Protein AF-J3E5R8-F1 (afdb_monomer_lite)

Radius of gyration: 11.95 Å; chains: 1; bounding box: 30×24×26 Å

pLDDT: mean 85.36, std 6.53, range [57.22, 92.0]

Secondary structure (DSSP, 8-state):
-EEEEE-TTT--EEEEEEEEETTTTEEEEEPTTT--EEEEEEEESSTTSPEEEEEEE---

Sequence (60 aa):
MTRKFICLNCEEETDAELKHDEGLDRQVFFCQQCGAKHVAVMESRAPGGPLEMQFRLVED

Foldseek 3Di:
DWDWDQDPVPRDIATWDFDQDPVVRATWTAGPPPRWTWDWDFDAPDVVHHTDTDIDTDDD

Structure (mmCIF, N/CA/C/O backbone):
data_AF-J3E5R8-F1
#
_entry.id   AF-J3E5R8-F1
#
loop_
_atom_site.group_PDB
_atom_site.id
_atom_site.type_symbol
_atom_site.label_atom_id
_atom_site.label_alt_id
_atom_site.label_comp_id
_atom_site.label_asym_id
_atom_site.label_entity_id
_atom_site.label_seq_id
_atom_site.pdbx_PDB_ins_code
_atom_site.Cartn_x
_atom_site.Cartn_y
_at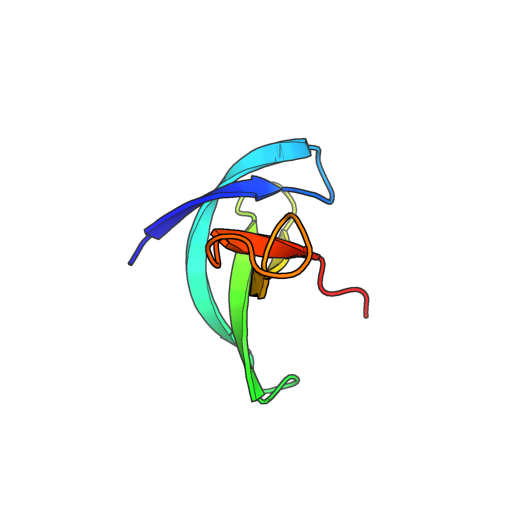om_site.Cartn_z
_atom_site.occupancy
_atom_site.B_iso_or_equiv
_atom_site.auth_seq_id
_atom_site.auth_comp_id
_atom_site.auth_asym_id
_atom_site.auth_atom_id
_atom_site.pdbx_PDB_model_num
ATOM 1 N N . MET A 1 1 ? 6.064 -9.996 9.305 1.00 62.12 1 MET A N 1
ATOM 2 C CA . MET A 1 1 ? 6.975 -8.831 9.388 1.00 62.12 1 MET A CA 1
ATOM 3 C C . MET A 1 1 ? 6.122 -7.582 9.310 1.00 62.12 1 MET A C 1
ATOM 5 O O . MET A 1 1 ? 5.406 -7.431 8.326 1.00 62.12 1 MET A O 1
ATOM 9 N N . THR A 1 2 ? 6.177 -6.733 10.331 1.00 74.25 2 THR A N 1
ATOM 10 C CA . THR A 1 2 ? 5.627 -5.374 10.293 1.00 74.25 2 THR A CA 1
ATOM 11 C C . THR A 1 2 ? 6.639 -4.437 9.643 1.00 74.25 2 THR A C 1
ATOM 13 O O . THR A 1 2 ? 7.848 -4.586 9.836 1.00 74.25 2 THR A O 1
ATOM 16 N N . ARG A 1 3 ? 6.160 -3.497 8.832 1.00 83.44 3 ARG A N 1
ATOM 17 C CA . ARG A 1 3 ? 6.993 -2.524 8.129 1.00 83.44 3 ARG A CA 1
ATOM 18 C C . ARG A 1 3 ? 6.361 -1.148 8.254 1.00 83.44 3 ARG A C 1
ATOM 20 O O . ARG A 1 3 ? 5.171 -0.991 7.997 1.00 83.44 3 ARG A O 1
ATOM 27 N N . LYS A 1 4 ? 7.168 -0.171 8.655 1.00 89.00 4 LYS A N 1
ATOM 28 C CA . LYS A 1 4 ? 6.755 1.228 8.719 1.00 89.00 4 LYS A CA 1
ATOM 29 C C . LYS A 1 4 ? 6.869 1.867 7.348 1.00 89.00 4 LYS A C 1
ATOM 31 O O . LYS A 1 4 ? 7.892 1.697 6.681 1.00 89.00 4 LYS A O 1
ATOM 36 N N . PHE A 1 5 ? 5.835 2.587 6.943 1.00 87.94 5 PHE A N 1
ATOM 37 C CA . PHE A 1 5 ? 5.848 3.400 5.734 1.00 87.94 5 PHE A CA 1
ATOM 38 C C . PHE A 1 5 ? 4.872 4.571 5.874 1.00 87.94 5 PHE A C 1
ATOM 40 O O . PHE A 1 5 ? 3.990 4.565 6.733 1.00 87.94 5 PHE A O 1
ATOM 47 N N . ILE A 1 6 ? 5.047 5.584 5.028 1.00 90.81 6 ILE A N 1
ATOM 48 C CA . ILE A 1 6 ? 4.100 6.694 4.922 1.00 90.81 6 ILE A CA 1
ATOM 49 C C . ILE A 1 6 ? 2.991 6.260 3.969 1.00 90.81 6 ILE A C 1
ATOM 51 O O . 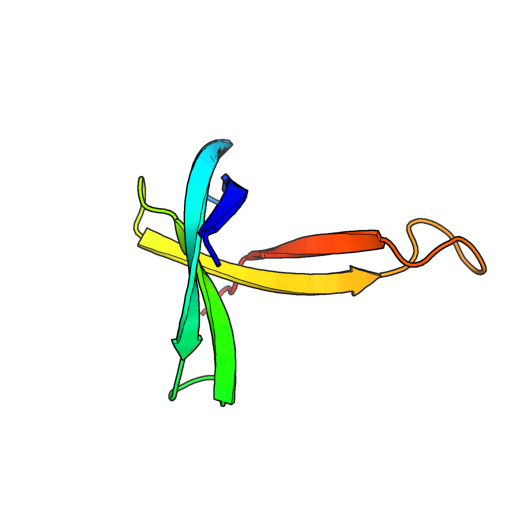ILE A 1 6 ? 3.251 5.897 2.818 1.00 90.81 6 ILE A O 1
ATOM 55 N N . CYS A 1 7 ? 1.753 6.277 4.449 1.00 90.44 7 CYS A N 1
ATOM 56 C CA . CYS A 1 7 ? 0.603 5.945 3.629 1.00 90.44 7 CYS A CA 1
ATOM 57 C C . CYS A 1 7 ? 0.417 6.998 2.532 1.00 90.44 7 CYS A C 1
ATOM 59 O O . CYS A 1 7 ? 0.093 8.139 2.824 1.00 90.44 7 CYS A O 1
ATOM 61 N N . LEU A 1 8 ? 0.528 6.611 1.260 1.00 89.38 8 LEU A N 1
ATOM 62 C CA . LEU A 1 8 ? 0.306 7.541 0.142 1.00 89.38 8 LEU A CA 1
ATOM 63 C C . LEU A 1 8 ? -1.142 8.056 0.012 1.00 89.38 8 LEU A C 1
ATOM 65 O O . LEU A 1 8 ? -1.383 8.957 -0.778 1.00 89.38 8 LEU A O 1
ATOM 69 N N . ASN A 1 9 ? -2.101 7.476 0.745 1.00 90.44 9 ASN A N 1
ATOM 70 C CA . ASN A 1 9 ? -3.504 7.902 0.714 1.00 90.44 9 ASN A CA 1
ATOM 71 C C . ASN A 1 9 ? -3.834 8.948 1.784 1.00 90.44 9 ASN A C 1
ATOM 73 O O . ASN A 1 9 ? -4.528 9.914 1.504 1.00 90.44 9 ASN A O 1
ATOM 77 N N . CYS A 1 10 ? -3.376 8.736 3.022 1.00 91.50 10 CYS A N 1
ATOM 78 C CA . CYS A 1 10 ? -3.678 9.628 4.146 1.00 91.50 10 CYS A CA 1
ATOM 79 C C . CYS A 1 10 ? -2.463 10.415 4.649 1.00 91.50 10 CYS A C 1
ATOM 81 O O . CYS A 1 10 ? -2.601 11.141 5.620 1.00 91.50 10 CYS A O 1
ATOM 83 N N . GLU A 1 11 ? -1.290 10.229 4.037 1.00 91.88 11 GLU A N 1
ATOM 84 C CA . GLU A 1 11 ? -0.015 10.911 4.331 1.00 91.88 11 GLU A CA 1
ATOM 85 C C . GLU A 1 11 ? 0.533 10.710 5.757 1.00 91.88 11 GLU A C 1
ATOM 87 O O . GLU A 1 11 ? 1.563 11.269 6.121 1.00 91.88 11 GLU A O 1
ATOM 92 N N . GLU A 1 12 ? -0.092 9.827 6.536 1.00 91.25 12 GLU A N 1
ATOM 93 C CA . GLU A 1 12 ? 0.323 9.484 7.895 1.00 91.25 12 GLU A CA 1
ATOM 94 C C . GLU A 1 12 ? 1.334 8.326 7.910 1.00 91.25 12 GLU A C 1
ATOM 96 O O . GLU A 1 12 ? 1.251 7.378 7.115 1.00 91.25 12 GLU A O 1
ATOM 101 N N . GLU A 1 13 ? 2.265 8.359 8.869 1.00 92.00 13 GLU A N 1
ATOM 102 C CA . GLU A 1 13 ? 3.121 7.210 9.173 1.00 92.00 13 GLU A CA 1
ATOM 103 C C . GLU A 1 13 ? 2.277 6.074 9.764 1.00 92.00 13 GLU A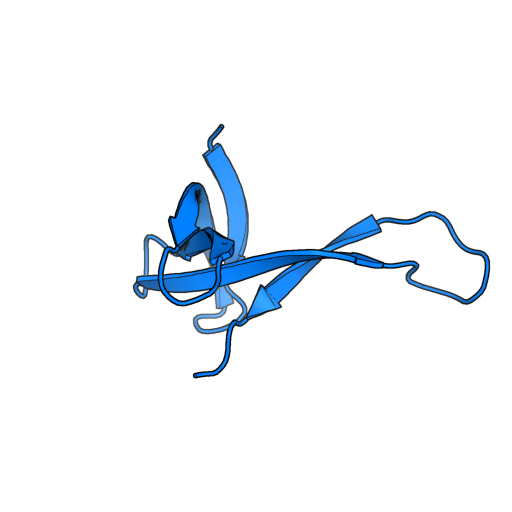 C 1
ATOM 105 O O . GLU A 1 13 ? 1.460 6.261 10.670 1.00 92.00 13 GLU A O 1
ATOM 110 N N . THR A 1 14 ? 2.482 4.863 9.252 1.00 88.94 14 THR A N 1
ATOM 111 C CA . THR A 1 14 ? 1.772 3.682 9.727 1.00 88.94 14 THR A CA 1
ATOM 112 C C . THR A 1 14 ? 2.678 2.457 9.739 1.00 88.94 14 THR A C 1
ATOM 114 O O . THR A 1 14 ? 3.518 2.254 8.858 1.00 88.94 14 THR A O 1
ATOM 117 N N . ASP A 1 15 ? 2.487 1.614 10.747 1.00 87.94 15 ASP A N 1
ATOM 118 C CA . ASP A 1 15 ? 3.002 0.254 10.779 1.00 87.94 15 ASP A CA 1
ATOM 119 C C . ASP A 1 15 ? 2.032 -0.653 10.020 1.00 87.94 15 ASP A C 1
ATOM 121 O O . ASP A 1 15 ? 0.887 -0.800 10.437 1.00 87.94 15 ASP A O 1
ATOM 125 N N . ALA A 1 16 ? 2.467 -1.298 8.938 1.00 83.69 16 ALA A N 1
ATOM 126 C CA . ALA A 1 16 ? 1.655 -2.309 8.266 1.00 83.69 16 ALA A CA 1
ATOM 127 C C . ALA A 1 16 ? 2.255 -3.697 8.337 1.00 83.69 16 ALA A C 1
ATOM 129 O O . ALA A 1 16 ? 3.457 -3.914 8.164 1.00 83.69 16 ALA A O 1
ATOM 130 N N . GLU A 1 17 ? 1.363 -4.662 8.504 1.00 83.56 17 GLU A N 1
ATOM 131 C CA . GLU A 1 17 ? 1.662 -6.062 8.286 1.00 83.56 17 GLU A CA 1
ATOM 132 C C . GLU A 1 17 ? 1.509 -6.420 6.814 1.00 83.56 17 GLU A C 1
ATOM 134 O O . GLU A 1 17 ? 0.549 -6.026 6.148 1.00 83.56 17 GLU A O 1
ATOM 139 N N . LEU A 1 18 ? 2.465 -7.210 6.333 1.00 85.44 18 LEU A N 1
ATOM 140 C CA . LEU A 1 18 ? 2.386 -7.841 5.029 1.00 85.44 18 LEU A CA 1
ATOM 141 C C . LEU A 1 18 ? 1.318 -8.935 5.057 1.00 85.44 18 LEU A C 1
ATOM 143 O O . LEU A 1 18 ? 1.442 -9.903 5.811 1.00 85.44 18 LEU A O 1
ATOM 147 N N . LYS A 1 19 ? 0.284 -8.783 4.234 1.00 88.19 19 LYS A N 1
ATOM 148 C CA . LYS A 1 19 ? -0.805 -9.750 4.076 1.00 88.19 19 LYS A CA 1
ATOM 149 C C . LYS A 1 19 ? -0.962 -10.117 2.605 1.00 88.19 19 LYS A C 1
ATOM 151 O O . LYS A 1 19 ? -0.694 -9.306 1.727 1.00 88.19 19 LYS A O 1
ATOM 156 N N . HIS A 1 20 ? -1.375 -11.347 2.331 1.00 87.12 20 HIS A N 1
ATOM 157 C CA . HIS A 1 20 ? -1.715 -11.762 0.973 1.00 87.12 20 HIS A CA 1
ATOM 158 C C . HIS A 1 20 ? -3.139 -11.301 0.646 1.00 87.12 20 HIS A C 1
ATOM 160 O O . HIS A 1 20 ? -4.048 -11.559 1.434 1.00 87.12 20 HIS A O 1
ATOM 166 N N . ASP A 1 21 ? -3.322 -10.600 -0.471 1.00 85.56 21 ASP A N 1
ATOM 167 C CA . ASP A 1 21 ? -4.640 -10.231 -0.987 1.00 85.56 21 ASP A CA 1
ATOM 168 C C . ASP A 1 21 ? -5.016 -11.200 -2.109 1.00 85.56 21 ASP A C 1
ATOM 170 O O . ASP A 1 21 ? -4.392 -11.202 -3.170 1.00 85.56 21 ASP A O 1
ATOM 174 N N . GLU A 1 22 ? -6.021 -12.041 -1.856 1.00 84.62 22 GLU A N 1
ATOM 175 C CA . GLU A 1 22 ? -6.478 -13.062 -2.807 1.00 84.62 22 GLU A CA 1
ATOM 176 C C . GLU A 1 22 ? -7.103 -12.457 -4.072 1.00 84.62 22 GLU A C 1
ATOM 178 O O . GLU A 1 22 ? -7.062 -13.081 -5.128 1.00 84.62 22 GLU A O 1
ATOM 183 N N . GLY A 1 23 ? -7.653 -11.239 -3.999 1.00 83.75 23 GLY A N 1
ATOM 184 C CA . GLY A 1 23 ? -8.244 -10.566 -5.159 1.00 83.75 23 GLY A CA 1
ATOM 185 C C . GLY A 1 23 ? -7.198 -10.064 -6.154 1.00 83.75 23 GLY A C 1
ATOM 186 O O . GLY A 1 23 ? -7.482 -9.934 -7.342 1.00 83.75 23 GLY A O 1
ATOM 187 N N . LEU A 1 24 ? -5.983 -9.800 -5.676 1.00 80.00 24 LEU A N 1
ATOM 188 C CA . LEU A 1 24 ? -4.883 -9.255 -6.468 1.00 80.00 24 LEU A CA 1
ATOM 189 C C . LEU A 1 24 ? -3.742 -10.257 -6.702 1.00 80.00 24 LEU A C 1
ATOM 191 O O . LEU A 1 24 ? -2.758 -9.890 -7.346 1.00 80.00 24 LEU A O 1
ATOM 195 N N . ASP A 1 25 ? -3.850 -11.465 -6.136 1.00 85.44 25 ASP A N 1
ATOM 196 C CA . ASP A 1 25 ? -2.825 -12.523 -6.126 1.00 85.44 25 ASP A CA 1
ATOM 197 C C . ASP A 1 25 ? -1.423 -11.992 -5.763 1.00 85.44 25 ASP A C 1
ATOM 199 O O . ASP A 1 25 ? -0.400 -12.320 -6.368 1.00 85.44 25 ASP A O 1
ATOM 203 N N . ARG A 1 26 ? -1.367 -11.061 -4.802 1.00 85.12 26 ARG A N 1
ATOM 204 C CA . ARG A 1 26 ? -0.121 -10.391 -4.406 1.00 85.12 26 ARG A CA 1
ATOM 205 C C . ARG A 1 26 ? -0.101 -10.033 -2.933 1.00 85.12 26 ARG 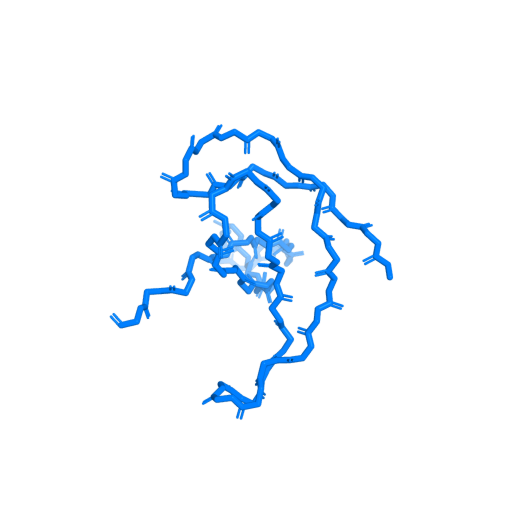A C 1
ATOM 207 O O . ARG A 1 26 ? -1.125 -9.926 -2.263 1.00 85.12 26 ARG A O 1
ATOM 214 N N . GLN A 1 27 ? 1.104 -9.810 -2.424 1.00 88.38 27 GLN A N 1
ATOM 215 C CA . GLN A 1 27 ? 1.303 -9.351 -1.056 1.00 88.38 27 GLN A CA 1
ATOM 216 C C . GLN A 1 27 ? 1.099 -7.833 -0.976 1.00 88.38 27 GLN A C 1
ATOM 218 O O . GLN A 1 27 ? 1.737 -7.073 -1.708 1.00 88.38 27 GLN A O 1
ATOM 223 N N . VAL A 1 28 ? 0.220 -7.405 -0.075 1.00 90.69 28 VAL A N 1
ATOM 224 C CA . VAL A 1 28 ? -0.130 -6.007 0.177 1.00 90.69 28 VAL A CA 1
ATOM 225 C C . VAL A 1 28 ? 0.130 -5.639 1.640 1.00 90.69 28 VAL A C 1
ATOM 227 O O . VAL A 1 28 ? 0.079 -6.468 2.550 1.00 90.69 28 VAL A O 1
ATOM 230 N N . PHE A 1 29 ? 0.404 -4.367 1.865 1.00 90.06 29 PHE A N 1
ATOM 231 C CA . PHE A 1 29 ? 0.519 -3.721 3.159 1.00 90.06 29 PHE A CA 1
ATOM 232 C C . PHE A 1 29 ? -0.749 -2.908 3.393 1.00 90.06 29 PHE A C 1
ATOM 234 O O . PHE A 1 29 ? -1.148 -2.126 2.534 1.00 90.06 29 PHE A O 1
ATOM 241 N N . PHE A 1 30 ? -1.384 -3.087 4.547 1.00 88.81 30 PHE A N 1
ATOM 242 C CA . PHE A 1 30 ? -2.586 -2.339 4.911 1.00 88.81 30 PHE A CA 1
ATOM 243 C C . P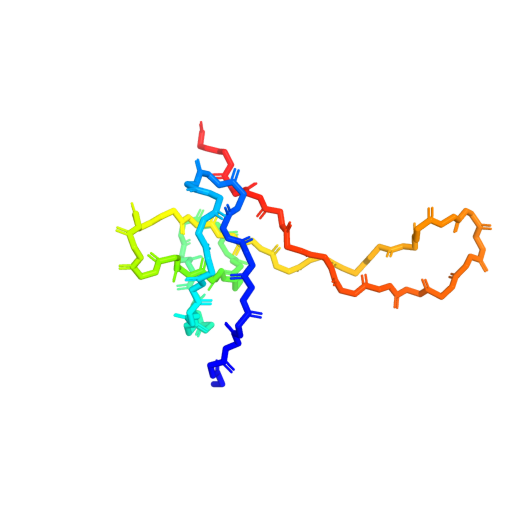HE A 1 30 ? -2.242 -1.212 5.875 1.00 88.81 30 PHE A C 1
ATOM 245 O O . PHE A 1 30 ? -1.755 -1.473 6.979 1.00 88.81 30 PHE A O 1
ATOM 252 N N . CYS A 1 31 ? -2.548 0.025 5.492 1.00 88.56 31 CYS A N 1
ATOM 253 C CA . CYS A 1 31 ? -2.454 1.165 6.394 1.00 88.56 31 CYS A CA 1
ATOM 254 C C . CYS A 1 31 ? -3.405 0.975 7.587 1.00 88.56 31 CYS A C 1
ATOM 256 O O . CYS A 1 31 ? -4.611 0.836 7.397 1.00 88.56 31 CYS A O 1
ATOM 258 N N . GLN A 1 32 ? -2.887 1.012 8.817 1.00 88.88 32 GLN A N 1
ATOM 259 C CA . GLN A 1 32 ? -3.707 0.863 10.031 1.00 88.88 32 GLN A CA 1
ATOM 260 C C . GLN A 1 32 ? -4.548 2.111 10.343 1.00 88.88 32 GLN A C 1
ATOM 262 O O . GLN A 1 32 ? -5.480 2.027 11.133 1.00 88.88 32 GLN A O 1
ATOM 267 N N . GLN A 1 33 ? -4.233 3.254 9.721 1.00 89.94 33 GLN A N 1
ATOM 268 C CA . GLN A 1 33 ? -4.949 4.516 9.932 1.00 89.94 33 GLN A CA 1
ATOM 269 C C . GLN A 1 33 ? -6.203 4.625 9.055 1.00 89.94 33 GLN A C 1
ATOM 271 O O . GLN A 1 33 ? -7.286 4.911 9.552 1.00 89.94 33 GLN A O 1
ATOM 276 N N . CYS A 1 34 ? -6.071 4.388 7.744 1.00 89.88 34 CYS A N 1
ATOM 277 C CA . CYS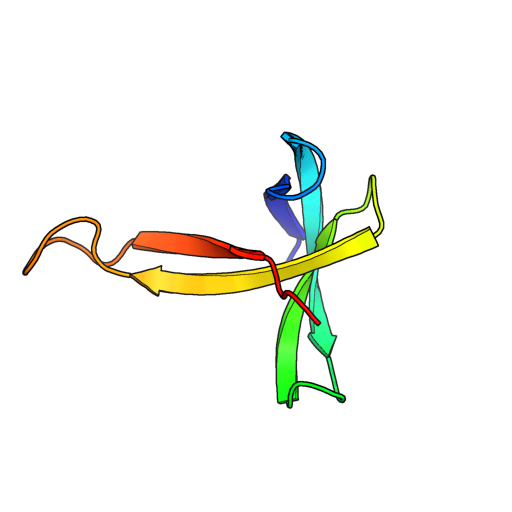 A 1 34 ? -7.170 4.560 6.782 1.00 89.88 34 CYS A CA 1
ATOM 278 C C . CYS A 1 34 ? -7.624 3.265 6.090 1.00 89.88 34 CYS A C 1
ATOM 280 O O . CYS A 1 34 ? -8.587 3.293 5.330 1.00 89.88 34 CYS A O 1
ATOM 282 N N . GLY A 1 35 ? -6.938 2.138 6.306 1.00 88.19 35 GLY A N 1
ATOM 283 C CA . GLY A 1 35 ? -7.265 0.856 5.671 1.00 88.19 35 GLY A CA 1
ATOM 284 C C . GLY A 1 35 ? -6.817 0.718 4.211 1.00 88.19 35 GLY A C 1
ATOM 285 O O . GLY A 1 35 ? -7.070 -0.320 3.602 1.00 88.19 35 GLY A O 1
ATOM 286 N N . ALA A 1 36 ? -6.143 1.724 3.644 1.00 90.06 36 ALA A N 1
ATOM 287 C CA . ALA A 1 36 ? -5.650 1.682 2.270 1.00 90.06 36 ALA A CA 1
ATOM 288 C C . ALA A 1 36 ? -4.646 0.539 2.038 1.00 90.06 36 ALA A C 1
ATOM 290 O O . ALA A 1 36 ? -3.863 0.194 2.928 1.00 90.06 36 ALA A O 1
ATOM 291 N N . LYS A 1 37 ? -4.673 -0.024 0.823 1.00 90.94 37 LYS A N 1
ATOM 292 C CA . LYS A 1 37 ? -3.790 -1.108 0.378 1.00 90.94 37 LYS A CA 1
ATOM 293 C C . LYS A 1 37 ? -2.579 -0.541 -0.359 1.00 90.94 37 LYS A C 1
ATOM 295 O O . LYS A 1 37 ? -2.724 0.270 -1.273 1.00 90.94 37 LYS A O 1
ATOM 300 N N . HIS A 1 38 ? -1.394 -1.042 -0.031 1.00 91.00 38 HIS A N 1
ATOM 301 C CA . HIS A 1 38 ? -0.139 -0.678 -0.685 1.00 91.00 38 HIS A CA 1
ATOM 302 C C . HIS A 1 38 ? 0.630 -1.915 -1.119 1.00 91.00 38 HIS A C 1
ATOM 304 O O . HIS A 1 38 ? 0.639 -2.924 -0.426 1.00 91.00 38 HIS A O 1
ATOM 310 N N . VAL A 1 39 ? 1.334 -1.841 -2.240 1.00 90.19 39 VAL A N 1
ATOM 311 C CA . VAL A 1 39 ? 2.262 -2.891 -2.681 1.00 90.19 39 VAL A CA 1
ATOM 312 C C . VAL A 1 39 ? 3.689 -2.386 -2.614 1.00 90.19 39 VAL A C 1
ATOM 314 O O . VAL A 1 39 ? 3.963 -1.238 -2.961 1.00 90.19 39 VAL A O 1
ATOM 317 N N . ALA A 1 40 ? 4.607 -3.248 -2.182 1.00 87.81 40 ALA A N 1
ATOM 318 C CA . ALA A 1 40 ? 6.028 -2.968 -2.312 1.00 87.81 40 ALA A CA 1
ATOM 319 C C . ALA A 1 40 ? 6.487 -3.325 -3.730 1.00 87.81 40 ALA A C 1
ATOM 321 O O . ALA A 1 40 ? 6.361 -4.471 -4.159 1.00 87.81 40 ALA A O 1
ATOM 322 N N . VAL A 1 41 ? 7.050 -2.351 -4.435 1.00 87.44 41 VAL A N 1
ATOM 323 C CA . VAL A 1 41 ? 7.696 -2.525 -5.736 1.00 87.44 41 VAL A CA 1
ATOM 324 C C . VAL A 1 41 ? 9.183 -2.226 -5.595 1.00 87.44 41 VAL A C 1
ATOM 326 O O . VAL A 1 41 ? 9.575 -1.327 -4.856 1.00 87.44 41 VAL A O 1
ATOM 329 N N . MET A 1 42 ? 10.030 -3.006 -6.265 1.00 85.75 42 MET A N 1
ATOM 330 C CA . MET A 1 42 ? 11.455 -2.692 -6.362 1.00 85.75 42 MET A CA 1
ATOM 331 C C . MET A 1 42 ? 11.686 -1.903 -7.639 1.00 85.75 42 MET A C 1
ATOM 333 O O . MET A 1 42 ? 11.591 -2.457 -8.732 1.00 85.75 42 MET A O 1
ATOM 337 N N . GLU A 1 43 ? 11.983 -0.617 -7.501 1.00 81.38 43 GLU A N 1
ATOM 338 C CA . GLU A 1 43 ? 12.203 0.277 -8.632 1.00 81.38 43 GLU A CA 1
ATOM 339 C C . GLU A 1 43 ? 13.466 1.100 -8.429 1.00 81.38 43 GLU A C 1
ATOM 341 O O . GLU A 1 43 ? 13.775 1.566 -7.332 1.00 81.38 43 GLU A O 1
ATOM 346 N N . SER A 1 44 ? 14.212 1.287 -9.515 1.00 79.44 44 SER A N 1
ATOM 347 C CA . SER A 1 44 ? 15.374 2.162 -9.517 1.00 79.44 44 SER A CA 1
ATOM 348 C C . SER A 1 44 ? 14.911 3.611 -9.605 1.00 79.44 44 SER A C 1
ATOM 350 O O . SER A 1 44 ? 14.190 3.972 -10.536 1.00 79.44 44 SER A O 1
ATOM 352 N N . ARG A 1 45 ? 15.380 4.466 -8.694 1.00 74.44 45 ARG A N 1
ATOM 353 C CA . ARG A 1 45 ? 15.076 5.907 -8.720 1.00 74.44 45 ARG A CA 1
ATOM 354 C C . ARG A 1 45 ? 15.612 6.620 -9.974 1.00 74.44 45 ARG A C 1
ATOM 356 O O . ARG A 1 45 ? 15.104 7.672 -10.345 1.00 74.44 45 ARG A O 1
ATOM 363 N N . ALA A 1 46 ? 16.622 6.047 -10.630 1.00 79.62 46 ALA A N 1
ATOM 364 C CA . ALA A 1 46 ? 17.199 6.527 -11.883 1.00 79.62 46 ALA A CA 1
ATOM 365 C C . ALA A 1 46 ? 17.567 5.345 -12.802 1.00 79.62 46 ALA A C 1
ATOM 367 O O . ALA A 1 46 ? 17.852 4.260 -12.286 1.00 79.62 46 ALA A O 1
ATOM 368 N N . PRO A 1 47 ? 17.616 5.529 -14.137 1.00 77.06 47 PRO A N 1
ATOM 369 C CA . PRO A 1 47 ? 18.043 4.481 -15.064 1.00 77.06 47 PRO A CA 1
ATOM 370 C C . PRO A 1 47 ? 19.446 3.962 -14.706 1.00 77.06 47 PRO A C 1
ATOM 372 O O . PRO A 1 47 ? 20.409 4.726 -14.711 1.00 77.06 47 PRO A O 1
ATOM 375 N N . GLY A 1 48 ? 19.557 2.672 -14.372 1.00 83.56 48 GLY A N 1
ATOM 376 C CA . GLY A 1 48 ? 20.819 2.036 -13.959 1.00 83.56 48 GLY A CA 1
ATOM 377 C C . GLY A 1 48 ? 21.228 2.264 -12.495 1.00 83.56 48 GLY A C 1
ATOM 378 O O . GLY A 1 48 ? 22.313 1.843 -12.100 1.00 83.56 48 GLY A O 1
ATOM 379 N N . GLY A 1 49 ? 20.388 2.921 -11.690 1.00 80.88 49 GLY A N 1
ATOM 380 C CA . GLY A 1 49 ? 20.613 3.110 -10.257 1.00 80.88 49 GLY A CA 1
ATOM 381 C C . GLY A 1 49 ? 20.279 1.870 -9.415 1.00 80.88 49 GLY A C 1
ATOM 382 O O . GLY A 1 49 ? 19.698 0.907 -9.922 1.00 80.88 49 GLY A O 1
ATOM 383 N N . PRO A 1 50 ? 20.619 1.886 -8.113 1.00 83.62 50 PRO A N 1
ATOM 384 C CA . PRO A 1 50 ? 20.241 0.816 -7.196 1.00 83.62 50 PRO A CA 1
ATOM 385 C C . PRO A 1 50 ? 18.715 0.670 -7.128 1.00 83.62 50 PRO A C 1
ATOM 387 O O . PRO A 1 50 ? 17.982 1.661 -7.142 1.00 83.62 50 PRO A O 1
ATOM 390 N N . LEU A 1 51 ? 18.243 -0.578 -7.071 1.00 85.56 51 LEU A N 1
ATOM 391 C CA . LEU A 1 51 ? 16.834 -0.882 -6.838 1.00 85.56 51 LEU A CA 1
ATOM 392 C C . LEU A 1 51 ? 16.486 -0.522 -5.395 1.00 85.56 51 LEU A C 1
ATOM 394 O O . LEU A 1 51 ? 17.079 -1.058 -4.458 1.00 85.56 51 LEU A O 1
ATOM 398 N N . GLU A 1 52 ? 15.507 0.360 -5.226 1.00 85.06 52 GLU A N 1
ATOM 399 C CA . GLU A 1 52 ? 14.969 0.729 -3.924 1.00 85.06 52 GLU A CA 1
ATOM 400 C C . GLU A 1 52 ? 13.549 0.178 -3.794 1.00 85.06 52 GLU A C 1
ATOM 402 O O . GLU A 1 52 ? 12.780 0.133 -4.758 1.00 85.06 52 GLU A O 1
ATOM 407 N N . MET A 1 53 ? 13.195 -0.275 -2.592 1.00 84.19 53 MET A N 1
ATOM 408 C CA . MET A 1 53 ? 11.825 -0.688 -2.316 1.00 84.19 53 MET A CA 1
ATOM 409 C C . MET A 1 53 ? 10.960 0.554 -2.106 1.00 84.19 53 MET A C 1
ATOM 411 O O . MET A 1 53 ? 11.191 1.318 -1.172 1.00 84.19 53 MET A O 1
ATOM 415 N N . GLN A 1 54 ? 9.945 0.714 -2.945 1.00 85.19 54 GLN A N 1
ATOM 416 C CA . GLN A 1 54 ? 8.961 1.787 -2.868 1.00 85.19 54 GLN A CA 1
ATOM 417 C C . GLN A 1 54 ? 7.574 1.200 -2.603 1.00 85.19 54 GLN A C 1
ATOM 419 O O . GLN A 1 54 ? 7.254 0.106 -3.065 1.00 85.19 54 GLN A O 1
ATOM 424 N N . PHE A 1 55 ? 6.744 1.921 -1.853 1.00 86.38 55 PHE A N 1
ATOM 425 C CA . PHE A 1 55 ? 5.350 1.547 -1.629 1.00 86.38 55 PHE A CA 1
ATOM 426 C C . PHE A 1 55 ? 4.477 2.304 -2.621 1.00 86.38 55 PHE A C 1
ATOM 428 O O . PHE A 1 55 ? 4.586 3.522 -2.718 1.00 86.38 55 PHE A O 1
ATOM 435 N N . ARG A 1 56 ? 3.610 1.599 -3.345 1.00 88.19 56 ARG A N 1
ATOM 436 C CA . ARG A 1 56 ? 2.616 2.203 -4.240 1.00 88.19 56 ARG A CA 1
ATOM 437 C C . ARG A 1 56 ? 1.216 1.917 -3.736 1.00 88.19 56 ARG A C 1
ATOM 439 O O . ARG A 1 56 ? 0.963 0.815 -3.249 1.00 88.19 56 ARG A O 1
ATOM 446 N N . LEU A 1 57 ? 0.328 2.902 -3.853 1.00 90.25 57 LEU A N 1
ATOM 447 C CA . LEU A 1 57 ? -1.087 2.719 -3.560 1.00 90.25 57 LEU A CA 1
ATOM 448 C C . LEU A 1 57 ? -1.675 1.725 -4.566 1.00 90.25 57 LEU A C 1
ATOM 450 O O . LEU A 1 57 ? -1.380 1.793 -5.759 1.00 90.25 57 LEU A O 1
ATOM 454 N N . VAL A 1 58 ? -2.481 0.790 -4.080 1.00 86.69 58 VAL A N 1
ATOM 455 C CA . VAL A 1 58 ? -3.362 0.020 -4.948 1.00 86.69 58 VAL A CA 1
ATOM 456 C C . VAL A 1 58 ? -4.613 0.860 -5.155 1.00 86.69 58 VAL A C 1
ATOM 458 O O . VAL A 1 58 ? -5.447 0.949 -4.258 1.00 86.69 58 VAL A O 1
ATOM 461 N N . GLU A 1 59 ? -4.698 1.513 -6.307 1.00 72.69 59 GLU A N 1
ATOM 462 C CA . GLU A 1 59 ? -5.949 2.090 -6.796 1.00 72.69 59 GLU A CA 1
ATOM 463 C C . GLU A 1 59 ? -6.814 0.932 -7.322 1.00 72.69 59 GLU A C 1
ATOM 465 O O . GLU A 1 59 ? -6.308 0.080 -8.058 1.00 72.69 59 GLU A O 1
ATOM 470 N N . ASP A 1 60 ? -8.058 0.852 -6.844 1.00 57.22 60 ASP A N 1
ATOM 471 C CA . ASP A 1 60 ? -9.086 -0.097 -7.302 1.00 57.22 60 ASP A CA 1
ATOM 472 C C . ASP A 1 60 ? -9.813 0.471 -8.530 1.00 57.22 60 ASP A C 1
ATOM 474 O O . ASP A 1 60 ? -10.138 1.684 -8.503 1.00 57.22 60 ASP A O 1
#